Protein AF-K1SGP5-F1 (afdb_monomer_lite)

Structure (mmCIF, N/CA/C/O backbone):
data_AF-K1SGP5-F1
#
_entry.id   AF-K1SGP5-F1
#
loop_
_atom_site.group_PDB
_atom_site.id
_atom_site.type_symbol
_atom_site.label_atom_id
_atom_site.label_alt_id
_atom_site.label_comp_id
_atom_site.label_asym_id
_atom_site.label_entity_id
_atom_site.label_seq_id
_atom_site.pdbx_PDB_ins_code
_atom_site.Cartn_x
_atom_site.Cartn_y
_atom_site.Cartn_z
_atom_site.occupancy
_atom_site.B_iso_or_equiv
_atom_site.auth_seq_id
_atom_site.auth_comp_id
_atom_site.auth_asym_id
_atom_site.auth_atom_id
_atom_site.pdbx_PDB_model_num
ATOM 1 N N . LYS A 1 1 ? -13.913 -3.045 5.596 1.00 85.50 1 LYS A N 1
ATOM 2 C CA . LYS A 1 1 ? -13.181 -1.758 5.650 1.00 85.50 1 LYS A CA 1
ATOM 3 C C . LYS A 1 1 ? -11.692 -1.893 5.359 1.00 85.50 1 LYS A C 1
ATOM 5 O O . LYS A 1 1 ? -11.249 -1.215 4.450 1.00 85.50 1 LYS A O 1
ATOM 10 N N . VAL A 1 2 ? -10.915 -2.748 6.047 1.00 94.88 2 VAL A N 1
ATOM 11 C CA . VAL A 1 2 ? -9.499 -2.968 5.654 1.00 94.88 2 VAL A CA 1
ATOM 12 C C . VAL A 1 2 ? -9.400 -3.563 4.244 1.00 94.88 2 VAL A C 1
ATOM 14 O O . VAL A 1 2 ? -8.649 -3.049 3.431 1.00 94.88 2 VAL A O 1
ATOM 17 N N . GLY A 1 3 ? -10.223 -4.570 3.921 1.00 96.00 3 GLY A N 1
ATOM 18 C CA . GLY A 1 3 ? -10.279 -5.141 2.567 1.00 96.00 3 GLY A CA 1
ATOM 19 C C . GLY A 1 3 ? -10.612 -4.108 1.485 1.00 96.00 3 GLY A C 1
ATOM 20 O O . GLY A 1 3 ? -9.941 -4.062 0.466 1.00 96.00 3 GLY A O 1
ATOM 21 N N . ASP A 1 4 ? -11.573 -3.219 1.749 1.00 97.50 4 ASP A N 1
ATOM 22 C CA . ASP A 1 4 ? -11.943 -2.145 0.816 1.00 97.50 4 ASP A CA 1
ATOM 23 C C . ASP A 1 4 ? -10.773 -1.174 0.586 1.00 97.50 4 ASP A C 1
ATOM 25 O O . ASP A 1 4 ? -10.513 -0.764 -0.539 1.00 97.50 4 ASP A O 1
ATOM 29 N N . ALA A 1 5 ? -10.027 -0.837 1.644 1.00 96.62 5 ALA A N 1
ATOM 30 C CA . ALA A 1 5 ? -8.835 -0.000 1.530 1.00 96.62 5 ALA A CA 1
ATOM 31 C C . ALA A 1 5 ? -7.720 -0.689 0.725 1.00 96.62 5 ALA A C 1
ATOM 33 O O . ALA A 1 5 ? -7.062 -0.037 -0.083 1.00 96.62 5 ALA A O 1
ATOM 34 N N . LEU A 1 6 ? -7.526 -1.999 0.910 1.00 96.38 6 LEU A N 1
ATOM 35 C CA . LEU A 1 6 ? -6.558 -2.777 0.132 1.00 96.38 6 LEU A CA 1
ATOM 36 C C . LEU A 1 6 ? -6.951 -2.861 -1.346 1.00 96.38 6 LEU A C 1
ATOM 38 O O . LEU A 1 6 ? -6.082 -2.691 -2.193 1.00 96.38 6 LEU A O 1
ATOM 42 N N . ALA A 1 7 ? -8.239 -3.039 -1.650 1.00 96.62 7 ALA A N 1
ATOM 43 C CA . ALA A 1 7 ? -8.738 -3.073 -3.024 1.00 96.62 7 ALA A CA 1
ATOM 44 C C . ALA A 1 7 ? -8.475 -1.750 -3.762 1.00 96.62 7 ALA A C 1
ATOM 46 O O . ALA A 1 7 ? -8.016 -1.757 -4.900 1.00 96.62 7 ALA A O 1
ATOM 47 N N . VAL A 1 8 ? -8.684 -0.611 -3.091 1.00 96.81 8 VAL A N 1
ATOM 48 C CA . VAL A 1 8 ? -8.337 0.705 -3.650 1.00 96.81 8 VAL A CA 1
ATOM 49 C C . VAL A 1 8 ? -6.827 0.816 -3.882 1.00 96.81 8 VAL A C 1
ATOM 51 O O . VAL A 1 8 ? -6.396 1.281 -4.933 1.00 96.81 8 VAL A O 1
ATOM 54 N N . ILE A 1 9 ? -5.995 0.385 -2.927 1.00 95.62 9 ILE A N 1
ATOM 55 C CA . ILE A 1 9 ? -4.536 0.440 -3.102 1.00 95.62 9 ILE A CA 1
ATOM 56 C C . ILE A 1 9 ? -4.104 -0.413 -4.300 1.00 95.62 9 ILE A C 1
ATOM 58 O O . ILE A 1 9 ? -3.296 0.054 -5.098 1.00 95.62 9 ILE A O 1
ATOM 62 N N . GLU A 1 10 ? -4.651 -1.617 -4.449 1.00 93.94 10 GLU A N 1
ATOM 63 C CA . GLU A 1 10 ? -4.368 -2.520 -5.568 1.00 93.94 10 GLU A CA 1
ATOM 64 C C . GLU A 1 10 ? -4.765 -1.913 -6.922 1.00 93.94 10 GLU A C 1
ATOM 66 O O . GLU A 1 10 ? -3.968 -1.949 -7.860 1.00 93.94 10 GLU A O 1
ATOM 71 N N . GLU A 1 11 ? -5.942 -1.286 -7.012 1.00 95.75 11 GLU A N 1
ATOM 72 C CA . GLU A 1 11 ? -6.436 -0.652 -8.243 1.00 95.75 11 GLU A CA 1
ATOM 73 C C . GLU A 1 11 ? -5.503 0.465 -8.740 1.00 95.75 11 GLU A C 1
ATOM 75 O O . GLU A 1 11 ? -5.225 0.571 -9.937 1.00 95.75 11 GLU A O 1
ATOM 80 N N . PHE A 1 12 ? -4.992 1.291 -7.825 1.00 94.31 12 PHE A N 1
ATOM 81 C CA . PHE A 1 12 ? -4.230 2.492 -8.184 1.00 94.31 12 PHE A CA 1
ATOM 82 C C . PHE A 1 12 ? -2.709 2.323 -8.125 1.00 94.31 12 PHE A C 1
ATOM 84 O O . PHE A 1 12 ? -1.975 3.199 -8.590 1.00 94.31 12 PHE A O 1
ATOM 91 N N . SER A 1 13 ? -2.217 1.208 -7.589 1.00 93.44 13 SER A N 1
ATOM 92 C CA . SER A 1 13 ? -0.789 0.992 -7.359 1.00 93.44 13 SER A CA 1
ATOM 93 C C . SER A 1 13 ? -0.286 -0.176 -8.202 1.00 93.44 13 SER A C 1
ATOM 95 O O . SER A 1 13 ? -0.220 -1.315 -7.745 1.00 93.44 13 SER A O 1
ATOM 97 N N . SER A 1 14 ? 0.116 0.112 -9.442 1.00 88.94 14 SER A N 1
ATOM 98 C CA . SER A 1 14 ? 0.632 -0.886 -10.389 1.00 88.94 14 SER A CA 1
ATOM 99 C C . SER A 1 14 ? 2.157 -0.854 -10.531 1.00 88.94 14 SER A C 1
ATOM 101 O O . SER A 1 14 ? 2.819 0.158 -10.286 1.00 88.94 14 SER A O 1
ATOM 103 N N . GLN A 1 15 ? 2.731 -1.993 -10.926 1.00 91.19 15 GLN A N 1
ATOM 104 C CA . GLN A 1 15 ? 4.161 -2.109 -11.201 1.00 91.19 15 GLN A CA 1
ATOM 105 C C . GLN A 1 15 ? 4.559 -1.226 -12.387 1.00 91.19 15 GLN A C 1
ATOM 107 O O . GLN A 1 15 ? 3.900 -1.217 -13.428 1.00 91.19 15 GLN A O 1
ATOM 112 N N . ARG A 1 16 ? 5.694 -0.540 -12.256 1.00 89.56 16 ARG A N 1
ATOM 113 C CA . ARG A 1 16 ? 6.271 0.283 -13.321 1.00 89.56 16 ARG A CA 1
ATOM 114 C C . ARG A 1 16 ? 7.754 0.010 -13.506 1.00 89.56 16 ARG A C 1
ATOM 116 O O . ARG A 1 16 ? 8.453 -0.393 -12.579 1.00 89.56 16 ARG A O 1
ATOM 123 N N . LYS A 1 17 ? 8.237 0.277 -14.713 1.00 89.06 17 LYS A N 1
ATOM 124 C CA . LYS A 1 17 ? 9.665 0.312 -15.022 1.00 89.06 17 LYS A CA 1
ATOM 125 C C . LYS A 1 17 ? 10.187 1.717 -14.748 1.00 89.06 17 LYS A C 1
ATOM 127 O O . LYS A 1 17 ? 9.586 2.693 -15.192 1.00 89.06 17 LYS A O 1
ATOM 132 N N . GLN A 1 18 ? 11.277 1.819 -14.003 1.00 85.94 18 GLN A N 1
ATOM 133 C CA . GLN A 1 18 ? 11.929 3.081 -13.681 1.00 85.94 18 GLN A CA 1
ATOM 134 C C . GLN A 1 18 ? 13.400 2.999 -14.072 1.00 85.94 18 GLN A C 1
ATOM 136 O O . GLN A 1 18 ? 14.074 2.020 -13.768 1.00 85.94 18 GLN A O 1
ATOM 141 N N . ILE A 1 19 ? 13.896 4.035 -14.743 1.00 85.94 19 ILE A N 1
ATOM 142 C CA . ILE A 1 19 ? 15.322 4.170 -15.025 1.00 85.94 19 ILE A CA 1
ATOM 143 C C . ILE A 1 19 ? 15.966 4.832 -13.813 1.00 85.94 19 ILE A C 1
ATOM 145 O O . ILE A 1 19 ? 15.582 5.939 -13.432 1.00 85.94 19 ILE A O 1
ATOM 149 N N . THR A 1 20 ? 16.946 4.160 -13.224 1.00 81.12 20 THR A N 1
ATOM 150 C CA . THR A 1 20 ? 17.694 4.672 -12.077 1.00 81.12 20 THR A CA 1
ATOM 151 C C . THR A 1 20 ? 19.184 4.646 -12.411 1.00 81.12 20 THR A C 1
ATOM 153 O O . THR A 1 20 ? 19.676 3.634 -12.921 1.00 81.12 20 THR A O 1
ATOM 156 N N . PRO A 1 21 ? 19.929 5.737 -12.156 1.00 74.25 21 PRO A N 1
ATOM 157 C CA . PRO A 1 21 ? 21.379 5.705 -12.271 1.00 74.25 21 PRO A CA 1
ATOM 158 C C . PRO A 1 21 ? 21.941 4.772 -11.197 1.00 74.25 21 PRO A C 1
ATOM 160 O O . PRO A 1 21 ? 21.656 4.950 -10.012 1.00 74.25 21 PRO A O 1
ATOM 163 N N . VAL A 1 22 ? 22.740 3.782 -11.592 1.00 70.94 22 VAL A N 1
ATOM 164 C CA . VAL A 1 22 ? 23.548 3.045 -10.613 1.00 70.94 22 VAL A CA 1
ATOM 165 C C . VAL A 1 22 ? 24.765 3.875 -10.224 1.00 70.94 22 VAL A C 1
ATOM 167 O O . VAL A 1 22 ? 25.242 4.694 -11.013 1.00 70.94 22 VAL A O 1
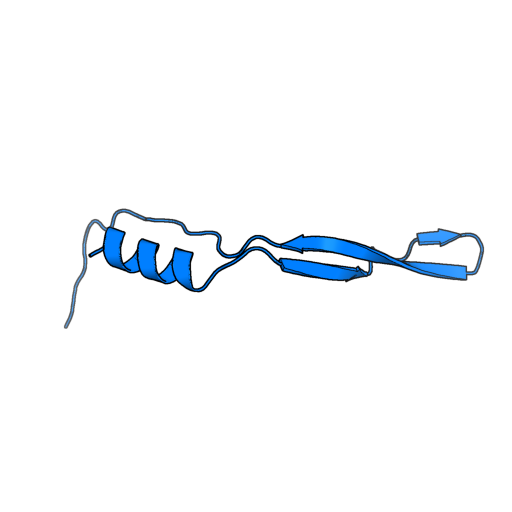ATOM 170 N N . ASN A 1 23 ? 25.244 3.672 -8.996 1.00 70.56 23 ASN A N 1
ATOM 171 C CA . ASN A 1 23 ? 26.410 4.354 -8.436 1.00 70.56 23 ASN A CA 1
ATOM 172 C C . ASN A 1 23 ? 27.541 4.362 -9.467 1.00 70.56 23 ASN A C 1
ATOM 174 O O . ASN A 1 23 ? 27.901 3.315 -10.015 1.00 70.56 23 ASN A O 1
ATOM 178 N N . SER A 1 24 ? 28.086 5.546 -9.727 1.00 66.75 24 SER A N 1
ATOM 179 C CA . SER A 1 24 ? 29.127 5.710 -10.724 1.00 66.75 24 SER A CA 1
ATOM 180 C C . SER A 1 24 ? 30.338 4.857 -10.373 1.00 66.75 24 SER A C 1
ATOM 182 O O . SER A 1 24 ? 30.912 4.999 -9.291 1.00 66.75 24 SER A O 1
ATOM 184 N N . THR A 1 25 ? 30.726 3.976 -11.288 1.00 65.12 25 THR A N 1
ATOM 185 C CA . THR A 1 25 ? 31.951 3.189 -11.143 1.00 65.12 25 THR A CA 1
ATOM 186 C C . THR A 1 25 ? 33.082 3.962 -11.807 1.00 65.12 25 THR A C 1
ATOM 188 O O . THR A 1 25 ? 32.952 4.397 -12.953 1.00 65.12 25 THR A O 1
ATOM 191 N N . TYR A 1 26 ? 34.185 4.159 -11.088 1.00 71.19 26 TYR A N 1
ATOM 192 C CA . TYR A 1 26 ? 35.398 4.726 -11.671 1.00 71.19 26 TYR A CA 1
ATOM 193 C C . TYR A 1 26 ? 36.084 3.655 -12.520 1.00 71.19 26 TYR A C 1
ATOM 195 O O . TYR A 1 26 ? 36.464 2.602 -12.004 1.00 71.19 26 TYR A O 1
ATOM 203 N N . ILE A 1 27 ? 36.236 3.916 -13.819 1.00 71.56 27 ILE A N 1
ATOM 204 C CA . ILE A 1 27 ? 37.075 3.114 -14.715 1.00 71.56 27 ILE A CA 1
ATOM 205 C C . ILE A 1 27 ? 38.180 4.040 -15.225 1.00 71.56 27 ILE A C 1
ATOM 207 O O . ILE A 1 27 ? 37.944 4.902 -16.070 1.00 71.56 27 ILE A O 1
ATOM 211 N N . GLY A 1 28 ? 39.389 3.895 -14.675 1.00 73.62 28 GLY A N 1
ATOM 212 C CA . GLY A 1 28 ? 40.479 4.846 -14.912 1.00 73.62 28 GLY A CA 1
ATOM 213 C C . GLY A 1 28 ? 40.164 6.228 -14.324 1.00 73.62 28 GLY A C 1
ATOM 214 O O . GLY A 1 28 ? 39.672 6.315 -13.203 1.00 73.62 28 GLY A O 1
ATOM 215 N N . ASP A 1 29 ? 40.418 7.293 -15.089 1.00 73.62 29 ASP A N 1
ATOM 216 C CA . ASP A 1 29 ? 40.150 8.694 -14.697 1.00 73.62 29 ASP A CA 1
ATOM 217 C C . ASP A 1 29 ? 38.723 9.160 -15.068 1.00 73.62 29 ASP A C 1
ATOM 219 O O . ASP A 1 29 ? 38.385 10.338 -14.999 1.00 73.62 29 ASP A O 1
ATOM 223 N N . SER A 1 30 ? 37.871 8.236 -15.528 1.00 65.25 30 SER A N 1
ATOM 224 C CA . SER A 1 30 ? 36.516 8.527 -16.002 1.00 65.25 30 SER A CA 1
ATOM 225 C C . SER A 1 30 ? 35.456 7.945 -15.072 1.00 65.25 30 SER A C 1
ATOM 227 O O . SER A 1 30 ? 35.490 6.771 -14.696 1.00 65.25 30 SER A O 1
ATOM 229 N N . MET A 1 31 ? 34.477 8.782 -14.732 1.00 68.56 31 MET A N 1
ATOM 230 C CA . MET A 1 31 ? 33.314 8.407 -13.938 1.00 68.56 31 MET A CA 1
ATOM 231 C C . MET A 1 31 ? 32.195 7.935 -14.877 1.00 68.56 31 MET A C 1
ATOM 233 O O . MET A 1 31 ? 31.647 8.731 -15.639 1.00 68.56 31 MET A O 1
ATOM 237 N N . LEU A 1 32 ? 31.864 6.639 -14.848 1.00 69.25 32 LEU A N 1
ATOM 238 C CA . LEU A 1 32 ? 30.803 6.062 -15.679 1.00 69.25 32 LEU A CA 1
ATOM 239 C C . LEU A 1 32 ? 29.527 5.851 -14.862 1.00 69.25 32 LEU A C 1
ATOM 241 O O . LEU A 1 32 ? 29.524 5.094 -13.891 1.00 69.25 32 LEU A O 1
ATOM 245 N N . THR A 1 33 ? 28.435 6.475 -15.304 1.00 73.88 33 THR A N 1
ATOM 246 C CA . THR A 1 33 ? 27.080 6.260 -14.778 1.00 73.88 33 THR A CA 1
ATOM 247 C C . THR A 1 33 ? 26.243 5.592 -15.859 1.00 73.88 33 THR A C 1
ATOM 249 O O . THR A 1 33 ? 25.991 6.190 -16.905 1.00 73.88 33 THR A O 1
ATOM 252 N N . VAL A 1 34 ? 25.810 4.354 -15.618 1.00 78.56 34 VAL A N 1
ATOM 253 C CA . VAL A 1 34 ? 24.966 3.606 -16.560 1.00 78.56 34 VAL A CA 1
ATOM 254 C C . VAL A 1 34 ? 23.515 3.651 -16.068 1.00 78.56 34 VAL A C 1
ATOM 256 O O . VAL A 1 34 ? 23.260 3.311 -14.911 1.00 78.56 34 VAL A O 1
ATOM 259 N N . PRO A 1 35 ? 22.546 4.085 -16.893 1.00 77.56 35 PRO A N 1
ATOM 260 C CA . PRO A 1 35 ? 21.137 3.987 -16.537 1.00 77.56 35 PRO A CA 1
ATOM 261 C C . PRO A 1 35 ? 20.707 2.517 -16.550 1.00 77.56 35 PRO A C 1
ATOM 263 O O . PRO A 1 35 ? 20.871 1.831 -17.558 1.00 77.56 35 PRO A O 1
ATOM 266 N N . VAL A 1 36 ? 20.145 2.035 -15.441 1.00 83.12 36 VAL A N 1
ATOM 267 C CA . VAL A 1 36 ? 19.598 0.675 -15.340 1.00 83.12 36 VAL A CA 1
ATOM 268 C C . VAL A 1 36 ? 18.084 0.754 -15.201 1.00 83.12 36 VAL A C 1
ATOM 270 O O . VAL A 1 36 ? 17.559 1.545 -14.417 1.00 83.12 36 VAL A O 1
ATOM 273 N N . GLU A 1 37 ? 17.378 -0.068 -15.976 1.00 86.38 37 GLU A N 1
ATOM 274 C CA . GLU A 1 37 ? 15.935 -0.238 -15.843 1.00 86.38 37 GLU A CA 1
ATOM 275 C C . GLU A 1 37 ? 15.639 -1.181 -14.673 1.00 86.38 37 GLU A C 1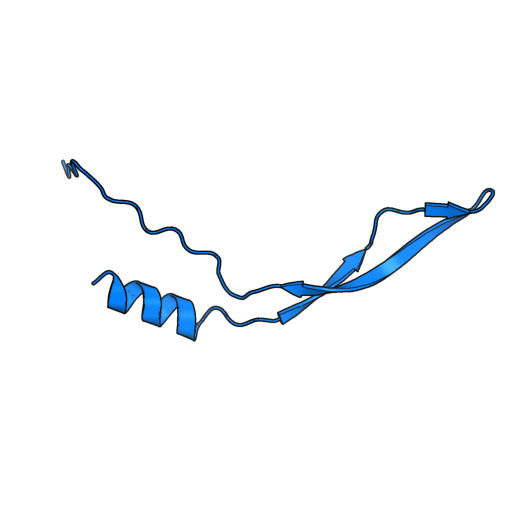
ATOM 277 O O . GLU A 1 37 ? 16.049 -2.342 -14.671 1.00 86.38 37 GLU A O 1
ATOM 282 N N . VAL A 1 38 ? 14.917 -0.681 -13.673 1.00 87.94 38 VAL A N 1
ATOM 283 C CA . VAL A 1 38 ? 14.470 -1.455 -12.514 1.00 87.94 38 VAL A CA 1
ATOM 284 C C . VAL A 1 38 ? 12.948 -1.535 -12.488 1.00 87.94 38 VAL A C 1
ATOM 286 O O . VAL A 1 38 ? 12.247 -0.590 -12.851 1.00 87.94 38 VAL A O 1
ATOM 289 N N . SER A 1 39 ? 12.419 -2.675 -12.048 1.00 85.94 39 SER A N 1
ATOM 290 C CA . SER A 1 39 ? 10.993 -2.800 -11.746 1.00 85.94 39 SER A CA 1
ATOM 291 C C . SER A 1 39 ? 10.714 -2.264 -10.349 1.00 85.94 39 SER A C 1
ATOM 293 O O . SER A 1 39 ? 11.301 -2.728 -9.374 1.00 85.94 39 SER A O 1
ATOM 295 N N . VAL A 1 40 ? 9.793 -1.314 -10.259 1.00 88.50 40 VAL A N 1
ATOM 296 C CA . VAL A 1 40 ? 9.272 -0.779 -9.003 1.00 88.50 40 VAL A CA 1
ATOM 297 C C . VAL A 1 40 ? 7.850 -1.302 -8.848 1.00 88.50 40 VAL A C 1
ATOM 299 O O . VAL A 1 40 ? 7.015 -1.091 -9.729 1.00 88.50 40 VAL A O 1
ATOM 302 N N . GLY A 1 41 ? 7.591 -2.028 -7.759 1.00 87.19 41 GLY A N 1
ATOM 303 C CA . GLY A 1 41 ? 6.245 -2.485 -7.414 1.00 87.19 41 GLY A CA 1
ATOM 304 C C . GLY A 1 41 ? 5.302 -1.311 -7.143 1.00 87.19 41 GLY A C 1
ATOM 305 O O . GLY A 1 41 ? 5.748 -0.195 -6.887 1.00 87.19 41 GLY A O 1
ATOM 306 N N . GLY A 1 42 ? 3.997 -1.562 -7.208 1.00 90.69 42 GLY A N 1
ATOM 307 C CA . GLY A 1 42 ? 2.997 -0.510 -7.048 1.00 90.69 42 GLY A CA 1
ATOM 308 C C . GLY A 1 42 ? 2.873 0.010 -5.618 1.00 90.69 42 GLY A C 1
ATOM 309 O O . GLY A 1 42 ? 2.934 1.216 -5.395 1.00 90.69 42 GLY A O 1
ATOM 310 N N . ALA A 1 43 ? 2.721 -0.890 -4.645 1.00 94.06 43 ALA A N 1
ATOM 311 C CA . ALA A 1 43 ? 2.614 -0.540 -3.233 1.00 94.06 43 ALA A CA 1
ATOM 312 C C . ALA A 1 43 ? 3.233 -1.619 -2.338 1.00 94.06 43 ALA A C 1
ATOM 314 O O . ALA A 1 43 ? 3.117 -2.813 -2.608 1.00 94.06 43 ALA A O 1
ATOM 315 N N . THR A 1 44 ? 3.834 -1.179 -1.233 1.00 94.50 44 THR A N 1
ATOM 316 C CA . THR A 1 44 ? 4.244 -2.033 -0.114 1.00 94.50 44 THR A CA 1
ATOM 317 C C . THR A 1 44 ? 3.405 -1.626 1.088 1.00 94.50 44 THR A C 1
ATOM 319 O O . THR A 1 44 ? 3.543 -0.507 1.579 1.00 94.50 44 THR A O 1
ATOM 322 N N . VAL A 1 45 ? 2.505 -2.502 1.535 1.00 95.19 45 VAL A N 1
ATOM 323 C CA . VAL A 1 45 ? 1.507 -2.184 2.566 1.00 95.19 45 VAL A CA 1
ATOM 324 C C . VAL A 1 45 ? 1.752 -3.027 3.810 1.00 95.19 45 VAL A C 1
ATOM 326 O O . VAL A 1 45 ? 1.920 -4.240 3.718 1.00 95.19 45 VAL A O 1
ATOM 329 N N . PHE A 1 46 ? 1.718 -2.384 4.975 1.00 96.7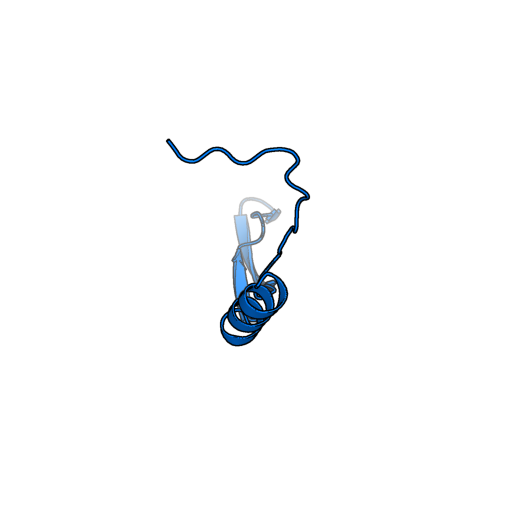5 46 PHE A N 1
ATOM 330 C CA . PHE A 1 46 ? 1.765 -3.044 6.276 1.00 96.75 46 PHE A CA 1
ATOM 331 C C . PHE A 1 46 ? 0.434 -2.820 6.992 1.00 96.75 46 PHE A C 1
ATOM 333 O O . PHE A 1 46 ? 0.011 -1.679 7.173 1.00 96.75 46 PHE A O 1
ATOM 340 N N . VAL A 1 47 ? -0.227 -3.906 7.393 1.00 96.81 47 VAL A N 1
ATOM 341 C CA . VAL A 1 47 ? -1.435 -3.862 8.226 1.00 96.81 47 VAL A CA 1
ATOM 342 C C . VAL A 1 47 ? -1.011 -4.153 9.658 1.00 96.81 47 VAL A C 1
ATOM 344 O O . VAL A 1 47 ? -0.350 -5.158 9.908 1.00 96.81 47 VAL A O 1
ATOM 347 N N . VAL A 1 48 ? -1.349 -3.252 10.578 1.00 96.56 48 VAL A N 1
ATOM 348 C CA . VAL A 1 48 ? -0.927 -3.315 11.982 1.00 96.56 48 VAL A CA 1
ATOM 349 C C . VAL A 1 48 ? -2.161 -3.375 12.871 1.00 96.56 48 VAL A C 1
ATOM 351 O O . VAL A 1 48 ? -3.102 -2.605 12.673 1.00 96.56 48 VAL A O 1
ATOM 354 N N . ASP A 1 49 ? -2.139 -4.267 13.857 1.00 96.94 49 ASP A N 1
ATOM 355 C CA . ASP A 1 49 ? -3.181 -4.354 14.874 1.00 96.94 49 ASP A CA 1
ATOM 356 C C . ASP A 1 49 ? -3.078 -3.174 15.847 1.00 96.94 49 ASP A C 1
ATOM 358 O O . ASP A 1 49 ? -2.008 -2.859 16.369 1.00 96.94 49 ASP A O 1
ATOM 362 N N . VAL A 1 50 ? -4.205 -2.507 16.092 1.00 96.31 50 VAL A N 1
ATOM 363 C CA . VAL A 1 50 ? -4.282 -1.348 16.989 1.00 96.31 50 VAL A CA 1
ATOM 364 C C . VAL A 1 50 ? -5.023 -1.754 18.254 1.00 96.31 50 VAL A C 1
ATOM 366 O O . VAL A 1 50 ? -6.208 -2.073 18.200 1.00 96.31 50 VAL A O 1
ATOM 369 N N . GLU A 1 51 ? -4.334 -1.709 19.394 1.00 97.31 51 GLU A N 1
ATOM 370 C CA . GLU A 1 51 ? -4.918 -2.087 20.687 1.00 97.31 51 GLU A CA 1
ATOM 371 C C . GLU A 1 51 ? -5.925 -1.045 21.194 1.00 97.31 51 GLU A C 1
ATOM 373 O O . GLU A 1 51 ? -6.991 -1.395 21.695 1.00 97.31 51 GLU A O 1
ATOM 378 N N . GLN A 1 52 ? -5.611 0.248 21.055 1.00 96.50 52 GLN A N 1
ATOM 379 C CA . GLN A 1 52 ? -6.471 1.337 21.517 1.00 96.50 52 GLN A CA 1
ATOM 380 C C . GLN A 1 52 ? -6.462 2.498 20.518 1.00 96.50 52 GLN A C 1
ATOM 382 O O . GLN A 1 52 ? -5.404 2.957 20.089 1.00 96.50 52 GLN A O 1
ATOM 387 N N . PHE A 1 53 ? -7.650 2.996 20.171 1.00 96.81 53 PHE A N 1
ATOM 388 C CA . PHE A 1 53 ? -7.840 4.182 19.337 1.00 96.81 53 PHE A CA 1
ATOM 389 C C . PHE A 1 53 ? -8.784 5.154 20.048 1.00 96.81 53 PHE A C 1
ATOM 391 O O . PHE A 1 53 ? -9.949 4.834 20.283 1.00 96.81 53 PHE A O 1
ATOM 398 N N . TYR A 1 54 ? -8.287 6.348 20.372 1.00 96.19 54 TYR A N 1
ATOM 399 C CA . TYR A 1 54 ? -9.058 7.409 21.021 1.00 96.19 54 TYR A CA 1
ATOM 400 C C . TYR A 1 54 ? -9.279 8.570 20.051 1.00 96.19 54 TYR A C 1
ATOM 402 O O . TYR A 1 54 ? -8.33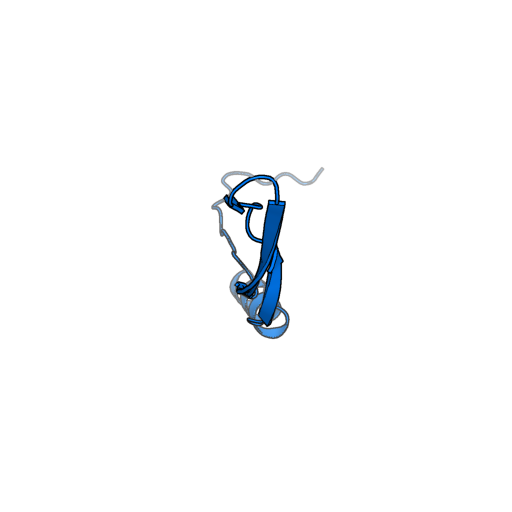1 9.067 19.445 1.00 96.19 54 TYR A O 1
ATOM 410 N N . LYS A 1 55 ? -10.529 9.029 19.935 1.00 93.94 55 LYS A N 1
ATOM 411 C CA . LYS A 1 55 ? -10.897 10.259 19.225 1.00 93.94 55 LYS A CA 1
ATOM 412 C C . LYS A 1 55 ? -11.566 11.202 20.223 1.00 93.94 55 LYS A C 1
ATOM 414 O O . LYS A 1 55 ? -12.638 10.871 20.723 1.00 93.94 55 LYS A O 1
ATOM 419 N N . ILE A 1 56 ? -10.903 12.319 20.518 1.00 91.06 56 ILE A N 1
ATOM 420 C CA . ILE A 1 56 ? -11.337 13.358 21.467 1.00 91.06 56 ILE A CA 1
ATOM 421 C C . ILE A 1 56 ? -11.900 14.542 20.681 1.00 91.06 56 ILE A C 1
ATOM 423 O O . ILE A 1 56 ? -11.313 14.854 19.618 1.00 91.06 56 ILE A O 1
#

Foldseek 3Di:
DVVVVVVVQVVQFAKDWDWDWDQFDDDDPDTDTDTDIDIDGRDDDDDDDDPDDDDD

pLDDT: mean 86.87, std 10.34, range [65.12, 97.5]

InterPro domains:
  IPR010375 Cyclic-di-AMP receptor [PF06153] (1-56)
  IPR015867 Nitrogen regulatory protein PII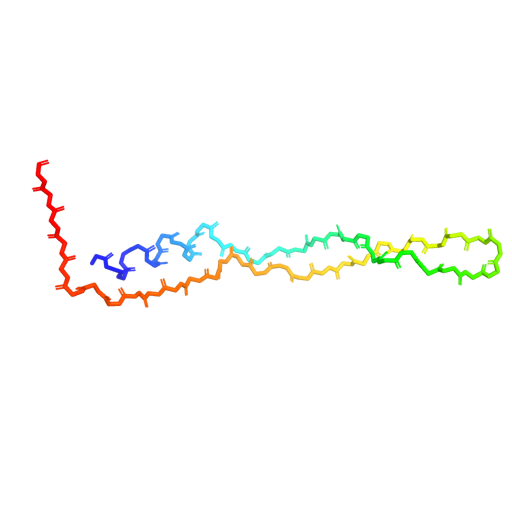/ATP phosphoribosyltransferase, C-terminal [G3DSA:3.30.70.120] (1-50)

Radius of gyration: 20.28 Å; chains: 1;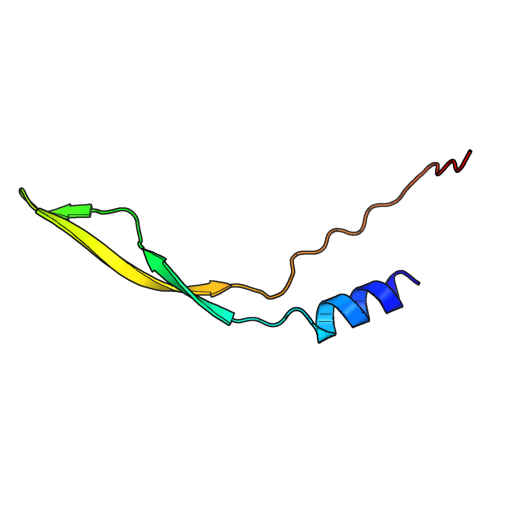 bounding box: 54×18×38 Å

Sequence (56 aa):
KVGDALAVIEEFSSQRKQITPVNSTYIGDSMLTVPVEVSVGGATVFVVDVEQFYKI

Secondary structure (DSSP, 8-state):
-HHHHHHHHHHH---EEEEEE--PEEETTEEE--EEEEEE-S--------S-----

Organism: NCBI:txid408170